Protein AF-X8AHC6-F1 (afdb_monomer_lite)

Organism: NCBI:txid1299334

Foldseek 3Di:
DDPPDDDDDPDDDDDDDQCPLVVPPDPVCSVQDWGWDDDPQATWIDHRNDTHADAQQSPCVVPDPVSGGGDSNPDDD

pLDDT: mean 86.4, std 9.7, range [59.34, 97.75]

Radius of gyration: 16.45 Å; chains: 1; bounding box: 38×22×46 Å

Sequence (77 aa):
MQDHHQIVSVDDHLVEHPRVWQDRLPDKFREQGPRIIEKDGMHLWSYDGQIFPTIGLNAVAGKPPEEWVWTPSAMRI

Structure (mmCIF, N/CA/C/O backbone):
data_AF-X8AHC6-F1
#
_entry.id   AF-X8AHC6-F1
#
loop_
_atom_site.group_PDB
_atom_site.id
_atom_site.type_symbol
_atom_site.label_atom_id
_atom_site.label_alt_id
_atom_site.label_comp_id
_atom_site.label_asym_id
_atom_site.label_entity_id
_atom_site.label_seq_id
_atom_site.pdbx_PDB_ins_code
_atom_site.Cartn_x
_atom_site.Cartn_y
_atom_site.Cartn_z
_atom_site.occupancy
_atom_site.B_iso_or_equiv
_atom_site.auth_seq_id
_atom_site.auth_comp_id
_atom_site.auth_asym_id
_atom_site.auth_atom_id
_atom_site.pdbx_PDB_model_num
ATOM 1 N N . MET A 1 1 ? 18.614 -5.677 -25.560 1.00 76.62 1 MET A N 1
ATOM 2 C CA . MET A 1 1 ? 17.252 -6.069 -25.980 1.00 76.62 1 MET A CA 1
ATOM 3 C C . MET A 1 1 ? 17.012 -5.465 -27.355 1.00 76.62 1 MET A C 1
ATOM 5 O O . MET A 1 1 ? 17.590 -4.420 -27.611 1.00 76.62 1 MET A O 1
ATOM 9 N N . GLN A 1 2 ? 16.298 -6.140 -28.254 1.00 92.62 2 GLN A N 1
ATOM 10 C CA . GLN A 1 2 ? 16.071 -5.639 -29.615 1.00 92.62 2 GLN A CA 1
ATOM 11 C C . GLN A 1 2 ? 14.774 -4.824 -29.663 1.00 92.62 2 GLN A C 1
ATOM 13 O O . GLN A 1 2 ? 13.857 -5.112 -28.898 1.00 92.62 2 GLN A O 1
ATOM 18 N N . ASP A 1 3 ? 14.682 -3.855 -30.574 1.00 89.88 3 ASP A N 1
ATOM 19 C CA . ASP A 1 3 ? 13.547 -2.917 -30.657 1.00 89.88 3 ASP A CA 1
ATOM 20 C C . ASP A 1 3 ? 12.195 -3.597 -30.924 1.00 89.88 3 ASP A C 1
ATOM 22 O O . ASP A 1 3 ? 11.144 -3.052 -30.605 1.00 89.88 3 ASP A O 1
ATOM 26 N N . HIS A 1 4 ? 12.205 -4.804 -31.492 1.00 93.00 4 HIS A N 1
ATOM 27 C CA . HIS A 1 4 ? 10.990 -5.574 -31.762 1.00 93.00 4 HIS A CA 1
ATOM 28 C C . HIS A 1 4 ? 10.554 -6.471 -30.595 1.00 93.00 4 HIS A C 1
ATOM 30 O O . HIS A 1 4 ? 9.530 -7.145 -30.692 1.00 93.00 4 HIS A O 1
ATOM 36 N N . HIS A 1 5 ? 11.324 -6.536 -29.507 1.00 95.06 5 HIS A N 1
ATOM 37 C CA . HIS A 1 5 ? 10.920 -7.305 -28.339 1.00 95.06 5 HIS A CA 1
ATOM 38 C C . HIS A 1 5 ? 9.822 -6.560 -27.575 1.00 95.06 5 HIS A C 1
ATOM 40 O O . HIS A 1 5 ? 10.035 -5.457 -27.076 1.00 95.06 5 HIS A O 1
ATOM 46 N N . GLN A 1 6 ? 8.667 -7.203 -27.421 1.00 93.81 6 GLN A N 1
ATOM 47 C CA . GLN A 1 6 ? 7.620 -6.766 -26.503 1.00 93.81 6 GLN A CA 1
ATOM 48 C C . GLN A 1 6 ? 7.786 -7.504 -25.173 1.00 93.81 6 GLN A C 1
ATOM 50 O O . GLN A 1 6 ? 7.864 -8.732 -25.153 1.00 93.81 6 GLN A O 1
ATOM 55 N N . ILE A 1 7 ? 7.857 -6.759 -24.069 1.00 90.88 7 ILE A N 1
ATOM 56 C CA . ILE A 1 7 ? 7.828 -7.328 -22.717 1.00 90.88 7 ILE A CA 1
ATOM 57 C C . ILE A 1 7 ? 6.410 -7.207 -22.177 1.00 90.88 7 ILE A C 1
ATOM 59 O O . ILE A 1 7 ? 5.777 -6.161 -22.305 1.00 90.88 7 ILE A O 1
ATOM 63 N N . VAL A 1 8 ? 5.949 -8.272 -21.532 1.00 93.19 8 VAL A N 1
ATOM 64 C CA . VAL A 1 8 ? 4.730 -8.278 -20.728 1.00 93.19 8 VAL A CA 1
ATOM 65 C C . VAL A 1 8 ? 5.151 -8.356 -19.266 1.00 93.19 8 VAL A C 1
ATOM 67 O O . VAL A 1 8 ? 5.860 -9.291 -18.889 1.00 93.19 8 VAL A O 1
ATOM 70 N N . SER A 1 9 ? 4.737 -7.377 -18.458 1.00 91.12 9 SER A N 1
ATOM 71 C CA . SER A 1 9 ? 4.835 -7.501 -17.003 1.00 91.12 9 SER A CA 1
ATOM 72 C C . SER A 1 9 ? 3.822 -8.542 -16.543 1.00 91.12 9 SER A C 1
ATOM 74 O O . SER A 1 9 ? 2.658 -8.503 -16.944 1.00 91.12 9 SER A O 1
ATOM 76 N N . VAL A 1 10 ? 4.279 -9.510 -15.756 1.00 95.88 10 VAL A N 1
ATOM 77 C CA . VAL A 1 10 ? 3.425 -10.579 -15.216 1.00 95.88 10 VAL A CA 1
ATOM 78 C C . VAL A 1 10 ? 2.999 -10.310 -13.775 1.00 95.88 10 VAL A C 1
ATOM 80 O O . VAL A 1 10 ? 2.197 -11.071 -13.243 1.00 95.88 10 VAL A O 1
ATOM 83 N N . ASP A 1 11 ? 3.537 -9.257 -13.157 1.00 93.12 11 ASP A N 1
ATOM 84 C CA . ASP A 1 11 ? 3.324 -8.941 -11.748 1.00 93.12 11 ASP A CA 1
ATOM 85 C C . ASP A 1 11 ? 3.452 -7.429 -11.512 1.00 93.12 11 ASP A C 1
ATOM 87 O O . ASP A 1 11 ? 4.519 -6.914 -11.176 1.00 93.12 11 ASP A O 1
ATOM 91 N N . ASP A 1 12 ? 2.359 -6.707 -11.761 1.00 89.69 12 ASP A N 1
ATOM 92 C CA . ASP A 1 12 ? 2.252 -5.282 -11.459 1.00 89.69 12 ASP A CA 1
ATOM 93 C C . ASP A 1 12 ? 1.369 -5.079 -10.224 1.00 89.69 12 ASP A C 1
ATOM 95 O O . ASP A 1 12 ? 0.284 -5.654 -10.098 1.00 89.69 12 ASP A O 1
ATOM 99 N N . HIS A 1 13 ? 1.806 -4.184 -9.342 1.00 88.75 13 HIS A N 1
ATOM 100 C CA . HIS A 1 13 ? 1.050 -3.744 -8.177 1.00 88.75 13 HIS A CA 1
ATOM 101 C C . HIS A 1 13 ? 0.754 -2.249 -8.274 1.00 88.75 13 HIS A C 1
ATOM 103 O O . HIS A 1 13 ? 1.529 -1.477 -8.841 1.00 88.75 13 HIS A O 1
ATOM 109 N N . LEU A 1 14 ? -0.357 -1.828 -7.675 1.00 86.75 14 LEU A N 1
ATOM 110 C CA . LEU A 1 14 ? -0.681 -0.419 -7.477 1.00 86.75 14 LEU A CA 1
ATOM 111 C C . LEU A 1 14 ? -0.828 -0.130 -5.987 1.00 86.75 14 LEU A C 1
ATOM 113 O O . LEU A 1 14 ? -1.193 -1.016 -5.219 1.00 86.75 14 LEU A O 1
ATOM 117 N N . VAL A 1 15 ? -0.563 1.115 -5.600 1.00 85.44 15 VAL A N 1
ATOM 118 C CA . VAL A 1 15 ? -0.886 1.626 -4.265 1.00 85.44 15 VAL A CA 1
ATOM 119 C C . VAL A 1 15 ? -2.244 2.307 -4.344 1.00 85.44 15 VAL A C 1
ATOM 121 O O . VAL A 1 15 ? -2.421 3.277 -5.082 1.00 85.44 15 VAL A O 1
ATOM 124 N N . GLU A 1 16 ? -3.223 1.784 -3.616 1.00 88.38 16 GLU A N 1
ATOM 125 C CA . GLU A 1 16 ? -4.561 2.352 -3.586 1.00 88.38 16 GLU A CA 1
ATOM 126 C C . GLU A 1 16 ? -4.678 3.629 -2.737 1.00 88.38 16 GLU A C 1
ATOM 128 O O . GLU A 1 16 ? -3.862 3.926 -1.867 1.00 88.38 16 GLU A O 1
ATOM 133 N N . HIS A 1 17 ? -5.758 4.382 -2.962 1.00 89.12 17 HIS A N 1
ATOM 134 C CA . HIS A 1 17 ? -6.123 5.519 -2.119 1.00 89.12 17 HIS A CA 1
ATOM 135 C C . HIS A 1 17 ? -6.322 5.089 -0.644 1.00 89.12 17 HIS A C 1
ATOM 137 O O . HIS A 1 17 ? -6.970 4.066 -0.396 1.00 89.12 17 HIS A O 1
ATOM 143 N N . PRO A 1 18 ? -5.893 5.895 0.352 1.00 89.75 18 PRO A N 1
ATOM 144 C CA . PRO A 1 18 ? -5.855 5.517 1.773 1.00 89.75 18 PRO A CA 1
ATOM 145 C C . PRO A 1 18 ? -7.194 5.097 2.394 1.00 89.75 18 PRO A C 1
ATOM 147 O O . PRO A 1 18 ? -7.202 4.487 3.460 1.00 89.75 18 PRO A O 1
ATOM 150 N N . ARG A 1 19 ? -8.329 5.424 1.762 1.00 93.06 19 ARG A N 1
ATOM 151 C CA . ARG A 1 19 ? -9.674 5.104 2.267 1.00 93.06 19 ARG A CA 1
ATOM 152 C C . ARG A 1 19 ? -10.400 3.982 1.530 1.00 93.06 19 ARG A C 1
ATOM 154 O O . ARG A 1 19 ? -11.578 3.772 1.811 1.00 93.06 19 ARG A O 1
ATOM 161 N N . VAL A 1 20 ? -9.756 3.262 0.602 1.00 95.25 20 VAL A N 1
ATOM 162 C CA . VAL A 1 20 ? -10.436 2.204 -0.181 1.00 95.25 20 VAL A CA 1
ATOM 163 C C . VAL A 1 20 ? -11.252 1.272 0.715 1.00 95.25 20 VAL A C 1
ATOM 165 O O . VAL A 1 20 ? -12.419 1.010 0.433 1.00 95.25 20 VAL A O 1
ATOM 168 N N . TRP A 1 21 ? -10.695 0.838 1.840 1.00 95.25 21 TRP A N 1
ATOM 169 C CA . TRP A 1 21 ? -11.374 -0.096 2.735 1.00 95.25 21 TRP A CA 1
ATOM 170 C C . TRP A 1 21 ? -12.430 0.565 3.623 1.00 95.25 21 TRP A C 1
ATOM 172 O O . TRP A 1 21 ? -13.467 -0.040 3.888 1.00 95.25 21 TRP A O 1
ATOM 182 N N . GLN A 1 22 ? -12.234 1.822 4.016 1.00 94.81 22 GLN A N 1
ATOM 183 C CA . GLN A 1 22 ? -13.220 2.583 4.791 1.00 94.81 22 GLN A CA 1
ATOM 184 C C . GLN A 1 22 ? -14.458 2.907 3.949 1.00 94.81 22 GLN A C 1
ATOM 186 O O . GLN A 1 22 ? -15.573 2.915 4.471 1.00 94.81 22 GLN A O 1
ATOM 191 N N . ASP A 1 23 ? -14.266 3.117 2.649 1.00 96.00 23 ASP A N 1
ATOM 192 C CA . ASP A 1 23 ? -15.331 3.481 1.722 1.00 96.00 23 ASP A CA 1
ATOM 193 C C . ASP A 1 23 ? -16.071 2.249 1.167 1.00 96.00 23 ASP A C 1
ATOM 195 O O . ASP A 1 23 ? -17.237 2.355 0.785 1.00 96.00 23 ASP A O 1
ATOM 199 N N . ARG A 1 24 ? -15.417 1.077 1.097 1.00 96.31 24 ARG A N 1
ATOM 200 C CA . ARG A 1 24 ? -15.954 -0.106 0.394 1.00 96.31 24 ARG A CA 1
ATOM 201 C C . ARG A 1 24 ? -16.350 -1.276 1.289 1.00 96.31 24 ARG A C 1
ATOM 203 O O . ARG A 1 24 ? -17.174 -2.082 0.860 1.00 96.31 24 ARG A O 1
ATOM 210 N N . LEU A 1 25 ? -15.799 -1.405 2.499 1.00 97.06 25 LEU A N 1
ATOM 211 C CA . LEU A 1 25 ? -16.196 -2.501 3.385 1.00 97.06 25 LEU A CA 1
ATOM 212 C C . LEU A 1 25 ? -17.589 -2.262 3.990 1.00 97.06 25 LEU A C 1
ATOM 214 O O . LEU A 1 25 ? -17.927 -1.124 4.336 1.00 97.06 25 LEU A O 1
ATOM 218 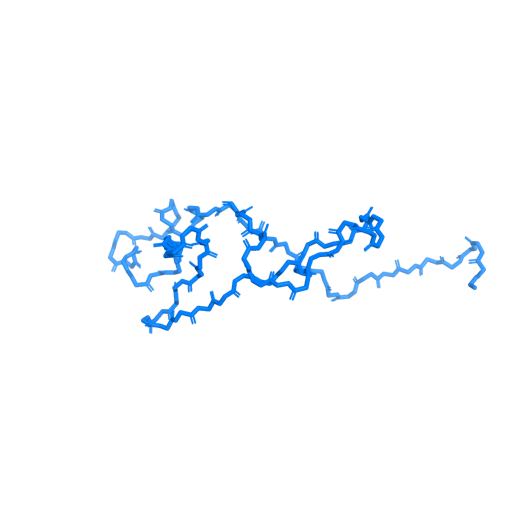N N . PRO A 1 26 ? -18.382 -3.335 4.189 1.00 97.75 26 PRO A N 1
ATOM 219 C CA . PRO A 1 26 ? -19.573 -3.277 5.026 1.00 97.75 26 PRO A CA 1
ATOM 220 C C . PRO A 1 26 ? -19.239 -2.774 6.433 1.00 97.75 26 PRO A C 1
ATOM 222 O O . PRO A 1 26 ? -18.193 -3.120 6.982 1.00 97.75 26 PRO A O 1
ATOM 225 N N . ASP A 1 27 ? -20.163 -2.033 7.043 1.00 96.62 27 ASP A N 1
ATOM 226 C CA . ASP A 1 27 ? -19.998 -1.351 8.334 1.00 96.62 27 ASP A CA 1
ATOM 227 C C . ASP A 1 27 ? -19.382 -2.245 9.416 1.00 96.62 27 ASP A C 1
ATOM 229 O O . ASP A 1 27 ? -18.408 -1.861 10.057 1.00 96.62 27 ASP A O 1
ATOM 233 N N . LYS A 1 28 ? -19.876 -3.484 9.538 1.00 96.88 28 LYS A N 1
ATOM 234 C CA . LYS A 1 28 ? -19.402 -4.472 10.522 1.00 96.88 28 LYS A CA 1
ATOM 235 C C . LYS A 1 28 ? -17.926 -4.876 10.388 1.00 96.88 28 LYS A C 1
ATOM 237 O O . LYS A 1 28 ? -17.393 -5.479 11.311 1.00 96.88 28 LYS A O 1
ATOM 242 N N . PHE A 1 29 ? -17.281 -4.594 9.255 1.00 95.44 29 PHE A N 1
ATOM 243 C CA . PHE A 1 29 ? -15.885 -4.949 8.988 1.00 95.44 29 PHE A CA 1
ATOM 244 C C . PHE A 1 29 ? -14.957 -3.739 8.856 1.00 95.44 29 PHE A C 1
ATOM 246 O O . PHE A 1 29 ? -13.744 -3.926 8.816 1.00 95.44 29 PHE A O 1
ATOM 253 N N . ARG A 1 30 ? -15.476 -2.504 8.807 1.00 93.75 30 ARG A N 1
ATOM 254 C CA . ARG A 1 30 ? -14.648 -1.304 8.574 1.00 93.75 30 ARG A CA 1
ATOM 255 C C . ARG A 1 30 ? -13.526 -1.131 9.596 1.00 93.75 30 ARG A C 1
ATOM 257 O O . ARG A 1 30 ? -12.445 -0.680 9.233 1.00 93.75 30 ARG A O 1
ATOM 264 N N . GLU A 1 31 ? -13.774 -1.492 10.853 1.00 91.69 31 GLU A N 1
ATOM 265 C CA . GLU A 1 31 ? -12.784 -1.366 11.932 1.00 91.69 31 GLU A CA 1
ATOM 266 C C . GLU A 1 31 ? -11.698 -2.450 11.896 1.00 91.69 31 GLU A C 1
ATOM 268 O O . GLU A 1 31 ? -10.592 -2.216 12.386 1.00 91.69 31 GLU A O 1
ATOM 273 N N . GLN A 1 32 ? -12.010 -3.612 11.317 1.00 92.81 32 GLN A N 1
ATOM 274 C CA . GLN A 1 32 ? -11.098 -4.756 11.181 1.00 92.81 32 GLN A CA 1
ATOM 275 C C . GLN A 1 32 ? -10.317 -4.716 9.862 1.00 92.81 32 GLN A C 1
ATOM 277 O O . GLN A 1 32 ? -9.271 -5.347 9.735 1.00 92.81 32 GLN A O 1
ATOM 282 N N . GLY A 1 33 ? -10.838 -3.992 8.870 1.00 94.12 33 GLY A N 1
ATOM 283 C CA . GLY A 1 33 ? -10.214 -3.852 7.566 1.00 94.12 33 GLY A CA 1
ATOM 284 C C . GLY A 1 33 ? -8.912 -3.048 7.598 1.00 94.12 33 GLY A C 1
ATOM 285 O O . GLY A 1 33 ? -8.637 -2.329 8.566 1.00 94.12 33 GLY A O 1
ATOM 286 N N . PRO A 1 34 ? -8.128 -3.124 6.511 1.00 95.12 34 PRO A N 1
ATOM 287 C CA . PRO A 1 34 ? -6.911 -2.344 6.383 1.00 95.12 34 PRO A CA 1
ATOM 288 C C . PRO A 1 34 ? -7.151 -0.846 6.527 1.00 95.12 34 PRO A C 1
ATOM 290 O O . PRO A 1 34 ? -8.147 -0.312 6.031 1.00 95.12 34 PRO A O 1
ATOM 293 N N . ARG A 1 35 ? -6.209 -0.142 7.150 1.00 93.62 35 ARG A N 1
ATOM 294 C CA . ARG A 1 35 ? -6.250 1.322 7.223 1.00 93.62 35 ARG A CA 1
ATOM 295 C C . ARG A 1 35 ? -4.864 1.927 7.307 1.00 93.62 35 ARG A C 1
ATOM 297 O O . ARG A 1 35 ? -3.955 1.321 7.871 1.00 93.62 35 ARG A O 1
ATOM 304 N N . ILE A 1 36 ? -4.752 3.162 6.840 1.00 92.44 36 ILE A N 1
ATOM 305 C CA . ILE A 1 36 ? -3.611 4.009 7.163 1.00 92.44 36 ILE A CA 1
ATOM 306 C C . ILE A 1 36 ? -3.777 4.563 8.577 1.00 92.44 36 ILE A C 1
ATOM 308 O O . ILE A 1 36 ? -4.852 5.029 8.958 1.00 92.44 36 ILE A O 1
ATOM 312 N N . ILE A 1 37 ? -2.697 4.514 9.348 1.00 91.50 37 ILE A N 1
ATOM 313 C CA . ILE A 1 37 ? -2.537 5.251 10.597 1.00 91.50 37 ILE A CA 1
ATOM 314 C C . ILE A 1 37 ? -1.359 6.212 10.462 1.00 91.50 37 ILE A C 1
ATOM 316 O O . ILE A 1 37 ? -0.392 5.927 9.753 1.00 91.50 37 ILE A O 1
ATOM 320 N N . GLU A 1 38 ? -1.422 7.331 11.173 1.00 90.31 38 GLU A N 1
ATOM 321 C CA . GLU A 1 38 ? -0.307 8.267 11.267 1.00 90.31 38 GLU A CA 1
ATOM 322 C C . GLU A 1 38 ? 0.427 8.067 12.594 1.00 90.31 38 GLU A C 1
ATOM 324 O O . GLU A 1 38 ? -0.187 8.041 13.663 1.00 90.31 38 GLU A O 1
ATOM 329 N N . LYS A 1 39 ? 1.749 7.906 12.529 1.00 87.88 39 LYS A N 1
ATOM 330 C CA . LYS A 1 39 ? 2.609 7.807 13.711 1.00 87.88 39 LYS A CA 1
ATOM 331 C C . LYS A 1 39 ? 3.961 8.440 13.415 1.00 87.88 39 LYS A C 1
ATOM 333 O O . LYS A 1 39 ? 4.558 8.143 12.386 1.00 87.88 39 LYS A O 1
ATOM 338 N N . ASP A 1 40 ? 4.433 9.305 14.311 1.00 87.19 40 ASP A N 1
ATOM 339 C CA . ASP A 1 40 ? 5.734 9.983 14.197 1.00 87.19 40 ASP A CA 1
ATOM 340 C C . ASP A 1 40 ? 5.927 10.702 12.838 1.00 87.19 40 ASP A C 1
ATOM 342 O O . ASP A 1 40 ? 7.023 10.745 12.285 1.00 87.19 40 ASP A O 1
ATOM 346 N N . GLY A 1 41 ? 4.836 11.245 12.274 1.00 83.75 41 GLY A N 1
ATOM 347 C CA . GLY A 1 41 ? 4.817 11.935 10.976 1.00 83.75 41 GLY A CA 1
ATOM 348 C C . GLY A 1 41 ? 4.849 11.024 9.739 1.00 83.75 41 GLY A C 1
ATOM 349 O O . GLY A 1 41 ? 5.056 11.522 8.629 1.00 83.75 41 GLY A O 1
ATOM 350 N N . MET A 1 42 ? 4.661 9.711 9.915 1.00 83.50 42 MET A N 1
ATOM 351 C CA . MET A 1 42 ? 4.672 8.699 8.852 1.00 83.50 42 MET A CA 1
ATOM 352 C C . MET A 1 42 ? 3.287 8.074 8.644 1.00 83.50 42 MET A C 1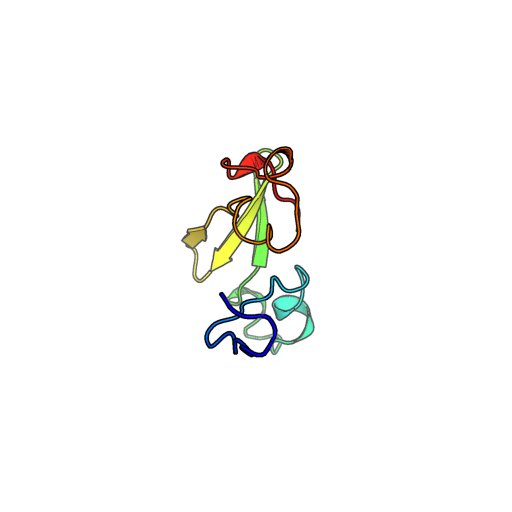
ATOM 354 O O . MET A 1 42 ? 2.564 7.837 9.612 1.00 83.50 42 MET A O 1
ATOM 358 N N . HIS A 1 43 ? 2.959 7.735 7.392 1.00 87.94 43 HIS A N 1
ATOM 359 C CA . HIS A 1 43 ? 1.786 6.924 7.044 1.00 87.94 43 HIS A CA 1
ATOM 360 C C . HIS A 1 43 ? 2.156 5.435 7.079 1.00 87.94 43 HIS A C 1
ATOM 362 O O . HIS A 1 43 ? 3.007 4.970 6.314 1.00 87.94 43 HIS A O 1
ATOM 368 N N . LEU A 1 44 ? 1.511 4.687 7.971 1.00 88.81 44 LEU A N 1
ATOM 369 C CA . LEU A 1 44 ? 1.740 3.260 8.187 1.00 88.81 44 LEU A CA 1
ATOM 370 C C . LEU A 1 44 ? 0.463 2.482 7.904 1.00 88.81 44 LEU A C 1
ATOM 372 O O . LEU A 1 44 ? -0.630 2.934 8.245 1.00 88.81 44 LEU A O 1
ATOM 376 N N . TRP A 1 45 ? 0.599 1.284 7.355 1.00 90.94 45 TRP A N 1
ATOM 377 C CA . TRP A 1 45 ? -0.537 0.390 7.208 1.00 90.94 45 TRP A CA 1
ATOM 378 C C . TRP A 1 45 ? -0.792 -0.389 8.495 1.00 90.94 45 TRP A C 1
ATOM 380 O O . TRP A 1 45 ? 0.130 -0.923 9.110 1.00 90.94 45 TRP A O 1
ATOM 390 N N . SER A 1 46 ? -2.060 -0.482 8.885 1.00 93.12 46 SER A N 1
ATOM 391 C CA . SER A 1 46 ? -2.535 -1.380 9.928 1.00 93.12 46 SER A CA 1
ATOM 392 C C . SER A 1 46 ? -3.412 -2.463 9.310 1.00 93.12 46 SER A C 1
ATOM 394 O O . SER A 1 46 ? -4.414 -2.150 8.663 1.00 93.12 46 SER A O 1
ATOM 396 N N . TYR A 1 47 ? -3.039 -3.721 9.536 1.00 91.88 47 TYR A N 1
ATOM 397 C CA . TYR A 1 47 ? -3.784 -4.910 9.124 1.00 91.88 47 TYR A CA 1
ATOM 398 C C . TYR A 1 47 ? -3.889 -5.845 10.323 1.00 91.88 47 TYR A C 1
ATOM 400 O O . TYR A 1 47 ? -2.862 -6.184 10.900 1.00 91.88 47 TYR A O 1
ATOM 408 N N . ASP A 1 48 ? -5.099 -6.246 10.711 1.00 89.81 48 ASP A N 1
ATOM 409 C CA . ASP A 1 48 ? -5.318 -7.239 11.779 1.00 89.81 48 ASP A CA 1
ATOM 410 C C . ASP A 1 48 ? -4.492 -6.978 13.064 1.00 89.81 48 ASP A C 1
ATOM 412 O O . ASP A 1 48 ? -3.834 -7.849 13.629 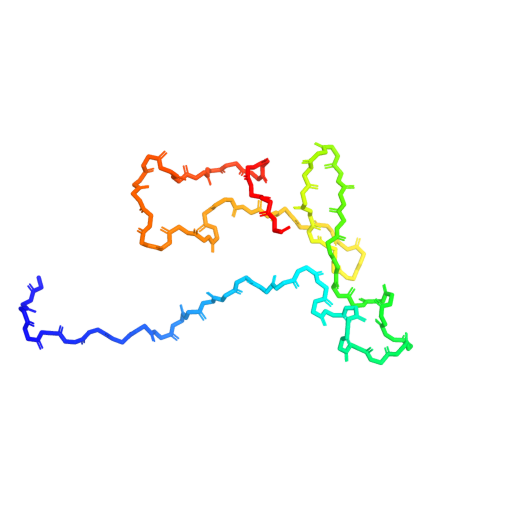1.00 89.81 48 ASP A O 1
ATOM 416 N N . GLY A 1 49 ? -4.432 -5.709 13.488 1.00 87.50 49 GLY A N 1
ATOM 417 C CA . GLY A 1 49 ? -3.666 -5.273 14.665 1.00 87.50 49 GLY A CA 1
ATOM 418 C C . GLY A 1 49 ? -2.143 -5.191 14.480 1.00 87.50 49 GLY A C 1
ATOM 419 O O . GLY A 1 49 ? -1.452 -4.686 15.365 1.00 87.50 49 GLY A O 1
ATOM 420 N N . GLN A 1 50 ? -1.607 -5.617 13.339 1.00 92.44 50 GLN A N 1
ATOM 421 C CA . GLN A 1 50 ? -0.199 -5.481 12.977 1.00 92.44 50 GLN A CA 1
ATOM 422 C C . GLN A 1 50 ? 0.062 -4.172 12.225 1.00 92.44 50 GLN A C 1
ATOM 424 O O . GLN A 1 50 ? -0.806 -3.668 11.510 1.00 92.44 50 GLN A O 1
ATOM 429 N N . ILE A 1 51 ? 1.267 -3.616 12.395 1.00 91.75 51 ILE A N 1
ATOM 430 C CA . ILE A 1 51 ? 1.700 -2.360 11.770 1.00 91.75 51 ILE A CA 1
ATOM 431 C C . ILE A 1 51 ? 2.808 -2.641 10.763 1.00 91.75 51 ILE A C 1
ATOM 433 O O . ILE A 1 51 ? 3.823 -3.246 11.109 1.00 91.75 51 ILE A O 1
ATOM 437 N N . PHE A 1 52 ? 2.631 -2.144 9.544 1.00 88.69 52 PHE A N 1
ATOM 438 C CA . PHE A 1 52 ? 3.556 -2.327 8.439 1.00 88.69 52 PHE A CA 1
ATOM 439 C C . PHE A 1 52 ? 4.038 -0.969 7.918 1.00 88.69 52 PHE A C 1
ATOM 441 O O . PHE A 1 52 ? 3.220 -0.083 7.645 1.00 88.69 52 PHE A O 1
ATOM 448 N N . PRO A 1 53 ? 5.361 -0.777 7.787 1.00 85.56 53 PRO A N 1
ATOM 449 C CA . PRO A 1 53 ? 5.912 0.446 7.230 1.00 85.56 53 PRO A CA 1
ATOM 450 C C . PRO A 1 53 ? 5.678 0.522 5.720 1.00 85.56 53 PRO A C 1
ATOM 452 O O . PRO A 1 53 ? 5.811 -0.471 5.006 1.00 85.56 53 PRO A O 1
ATOM 455 N N . THR A 1 54 ? 5.412 1.727 5.225 1.00 77.88 54 THR A N 1
ATOM 456 C CA . THR A 1 54 ? 5.402 2.008 3.787 1.00 77.88 54 THR A CA 1
ATOM 457 C C . THR A 1 54 ? 6.833 2.288 3.336 1.00 77.88 54 THR A C 1
ATOM 459 O O . THR A 1 54 ? 7.439 3.235 3.819 1.00 77.88 54 THR A O 1
ATOM 462 N N . ILE A 1 55 ? 7.403 1.480 2.438 1.00 73.06 55 ILE A N 1
ATOM 463 C CA . ILE A 1 55 ? 8.779 1.672 1.949 1.00 73.06 55 ILE A CA 1
ATOM 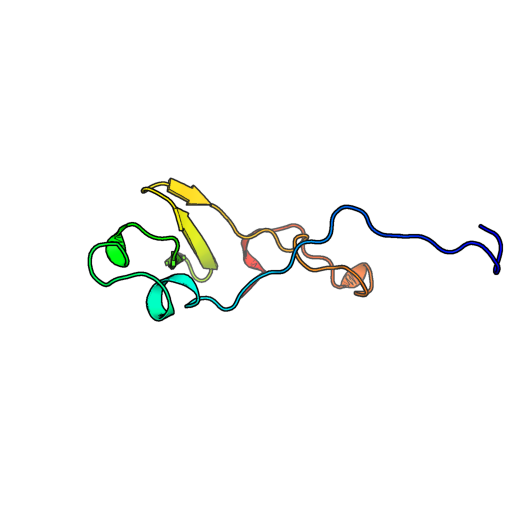464 C C . ILE A 1 55 ? 8.745 2.491 0.654 1.00 73.06 55 ILE A C 1
ATOM 466 O O . ILE A 1 55 ? 7.966 2.199 -0.250 1.00 73.06 55 ILE A O 1
ATOM 470 N N . GLY A 1 56 ? 9.613 3.502 0.541 1.00 68.19 56 GLY A N 1
ATOM 471 C CA . GLY A 1 56 ? 9.641 4.425 -0.602 1.00 68.19 56 GLY A CA 1
ATOM 472 C C . GL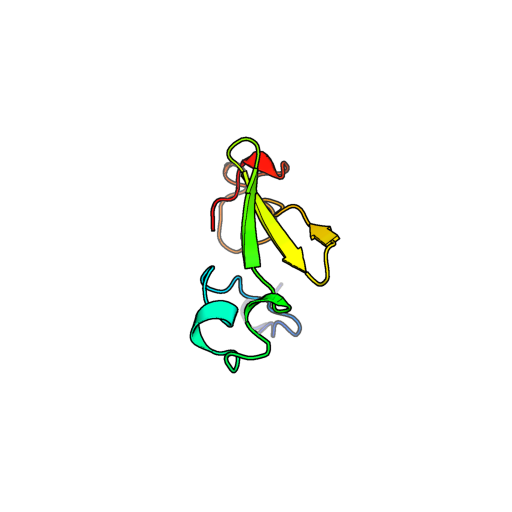Y A 1 56 ? 9.937 3.790 -1.967 1.00 68.19 56 GLY A C 1
ATOM 473 O O . GLY A 1 56 ? 9.632 4.393 -2.991 1.00 68.19 56 GLY A O 1
ATOM 474 N N . LEU A 1 57 ? 10.451 2.558 -1.999 1.00 75.56 57 LEU A N 1
ATOM 475 C CA . LEU A 1 57 ? 10.684 1.789 -3.228 1.00 75.56 57 LEU A CA 1
ATOM 476 C C . LEU A 1 57 ? 9.411 1.166 -3.815 1.00 75.56 57 LEU A C 1
ATOM 478 O O . LEU A 1 57 ? 9.445 0.669 -4.937 1.00 75.56 57 LEU A O 1
ATOM 482 N N . ASN A 1 58 ? 8.287 1.208 -3.095 1.00 72.62 58 ASN A N 1
ATOM 483 C CA . ASN A 1 58 ? 7.038 0.581 -3.531 1.00 72.62 58 ASN A CA 1
ATOM 484 C C . ASN A 1 58 ? 6.403 1.274 -4.756 1.00 72.62 58 ASN A C 1
ATOM 486 O O . ASN A 1 58 ? 5.497 0.711 -5.362 1.00 72.62 58 ASN A O 1
ATOM 490 N N . ALA A 1 59 ? 6.855 2.481 -5.129 1.00 77.69 59 ALA A N 1
ATOM 491 C CA . ALA A 1 59 ? 6.313 3.243 -6.260 1.00 77.69 59 ALA A CA 1
ATOM 492 C C . ALA A 1 59 ? 7.381 4.101 -6.972 1.00 77.69 59 ALA A C 1
ATOM 494 O O . ALA A 1 59 ? 7.269 5.327 -7.047 1.00 77.69 59 ALA A O 1
ATOM 495 N N . VAL A 1 60 ? 8.436 3.459 -7.489 1.00 83.88 60 VAL A N 1
ATOM 496 C CA . VAL A 1 60 ? 9.540 4.141 -8.205 1.00 83.88 60 VAL A CA 1
ATOM 497 C C . VAL A 1 60 ? 9.639 3.816 -9.698 1.00 83.88 60 VAL A C 1
ATOM 499 O O . VAL A 1 60 ? 10.516 4.338 -10.384 1.00 83.88 60 VAL A O 1
ATOM 502 N N . ALA A 1 61 ? 8.736 2.991 -10.236 1.00 85.38 61 ALA A N 1
ATOM 503 C CA . ALA A 1 61 ? 8.694 2.707 -11.669 1.00 85.38 61 ALA A CA 1
ATOM 504 C C . ALA A 1 61 ? 8.519 4.009 -12.476 1.00 85.38 61 ALA A C 1
ATOM 506 O O . ALA A 1 61 ? 7.624 4.808 -12.207 1.00 85.38 61 ALA A O 1
ATOM 507 N N . GLY A 1 62 ? 9.405 4.241 -13.447 1.00 85.19 62 GLY A N 1
ATOM 508 C CA . GLY A 1 62 ? 9.419 5.464 -14.258 1.00 85.19 62 GLY A CA 1
ATOM 509 C C . GLY A 1 62 ? 10.040 6.696 -13.584 1.00 85.19 62 GLY A C 1
ATOM 510 O O . GLY A 1 62 ? 10.180 7.720 -14.250 1.00 85.19 62 GLY A O 1
ATOM 511 N N . LYS A 1 63 ? 10.447 6.617 -12.308 1.00 84.94 63 LYS A N 1
ATOM 512 C CA . LYS A 1 63 ? 11.178 7.692 -11.619 1.00 84.94 63 LYS A CA 1
ATOM 513 C C . LYS A 1 63 ? 12.687 7.577 -11.839 1.00 84.94 63 LYS A C 1
ATOM 515 O O . LYS A 1 63 ? 13.208 6.456 -11.878 1.00 84.94 63 LYS A O 1
ATOM 520 N N . PRO A 1 64 ? 13.405 8.707 -11.932 1.00 89.62 64 PRO A N 1
ATOM 521 C CA . PRO A 1 64 ? 14.853 8.680 -12.043 1.00 89.62 64 PRO A CA 1
ATOM 522 C C . PRO A 1 64 ? 15.478 8.216 -10.702 1.00 89.62 64 PRO A C 1
ATOM 524 O O . PRO A 1 64 ? 14.865 8.415 -9.646 1.00 89.62 64 PRO A O 1
ATOM 527 N N . PRO A 1 65 ? 16.649 7.546 -10.708 1.00 87.75 65 PRO A N 1
ATOM 528 C CA . PRO A 1 6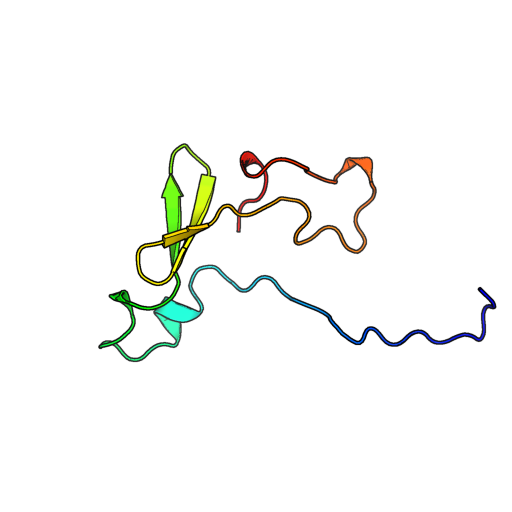5 ? 17.207 6.901 -9.512 1.00 87.75 65 PRO A CA 1
ATOM 529 C C . PRO A 1 65 ? 17.456 7.834 -8.323 1.00 87.75 65 PRO A C 1
ATOM 531 O O . PRO A 1 65 ? 17.439 7.393 -7.177 1.00 87.75 65 PRO A O 1
ATOM 534 N N . GLU A 1 66 ? 17.674 9.124 -8.574 1.00 87.81 66 GLU A N 1
ATOM 535 C CA . GLU A 1 66 ? 17.932 10.133 -7.544 1.00 87.81 66 GLU A CA 1
ATOM 536 C C . GLU A 1 66 ? 16.677 10.439 -6.709 1.00 87.81 66 GLU A C 1
ATOM 538 O O . GLU A 1 66 ? 16.786 10.934 -5.589 1.00 87.81 66 GLU A O 1
ATOM 543 N N . GLU A 1 67 ? 15.487 10.115 -7.227 1.00 83.19 67 GLU A N 1
ATOM 544 C CA . GLU A 1 67 ? 14.208 10.229 -6.518 1.00 83.19 67 GLU A CA 1
ATOM 545 C C . GLU A 1 67 ? 13.849 8.974 -5.708 1.00 83.19 67 GLU A C 1
ATOM 547 O O . GLU A 1 67 ? 12.809 8.941 -5.045 1.00 83.19 67 GLU A O 1
ATOM 552 N N . TRP A 1 68 ? 14.659 7.915 -5.766 1.00 84.88 68 TRP A N 1
ATOM 553 C CA . TRP A 1 68 ? 14.352 6.679 -5.056 1.00 84.88 68 TRP A CA 1
ATOM 554 C C . TRP A 1 68 ? 14.598 6.852 -3.567 1.00 84.88 68 TRP A C 1
ATOM 556 O O . TRP A 1 68 ? 15.707 7.181 -3.136 1.00 84.88 68 TRP A O 1
ATOM 566 N N . VAL A 1 69 ? 13.571 6.567 -2.765 1.00 74.75 69 VAL A N 1
ATOM 567 C CA . VAL A 1 69 ? 13.700 6.641 -1.315 1.00 74.75 69 VAL A CA 1
ATOM 568 C C . VAL A 1 69 ? 13.739 5.260 -0.683 1.00 74.75 69 VAL A C 1
ATOM 570 O O . VAL A 1 69 ? 12.820 4.456 -0.809 1.00 74.75 69 VAL A O 1
ATOM 573 N N . TRP A 1 70 ? 14.824 5.017 0.044 1.00 71.31 70 TRP A N 1
ATOM 574 C CA . TRP A 1 70 ? 15.143 3.741 0.683 1.00 71.31 70 TRP A CA 1
ATOM 575 C C . TRP A 1 70 ? 14.576 3.613 2.098 1.00 71.31 70 TRP A C 1
ATOM 577 O O . TRP A 1 70 ? 14.597 2.529 2.678 1.00 71.31 70 TRP A O 1
ATOM 587 N N . THR A 1 71 ? 14.090 4.712 2.677 1.00 65.81 71 THR A N 1
ATOM 588 C CA . THR A 1 71 ? 13.605 4.749 4.056 1.00 65.81 71 THR A CA 1
ATOM 589 C C . THR A 1 71 ? 12.075 4.746 4.117 1.00 65.81 71 THR A C 1
ATOM 591 O O . THR A 1 71 ? 11.418 5.314 3.239 1.00 65.81 71 THR A O 1
ATOM 594 N N . PRO A 1 72 ? 11.479 4.161 5.173 1.00 60.88 72 PRO A N 1
ATOM 595 C CA . PRO A 1 72 ? 10.029 4.185 5.364 1.00 60.88 72 PRO A CA 1
ATOM 596 C C . PRO A 1 72 ? 9.419 5.581 5.548 1.00 60.88 72 PRO A C 1
ATOM 598 O O . PRO A 1 72 ? 8.241 5.808 5.301 1.00 60.88 72 PRO A O 1
ATOM 601 N N . SER A 1 73 ? 10.225 6.534 6.006 1.00 61.12 73 SER A N 1
ATOM 602 C CA . SER A 1 73 ? 9.782 7.862 6.432 1.00 61.12 73 SER A CA 1
ATOM 603 C C . SER A 1 73 ? 9.444 8.826 5.292 1.00 61.12 73 SER A C 1
ATOM 605 O O . SER A 1 73 ? 8.995 9.938 5.558 1.00 61.12 73 SER A O 1
ATOM 607 N N . ALA A 1 74 ? 9.659 8.440 4.034 1.00 59.34 74 ALA A N 1
ATOM 608 C CA . ALA A 1 74 ? 9.560 9.368 2.911 1.00 59.34 74 ALA A CA 1
ATOM 609 C C . ALA A 1 74 ? 8.315 9.211 2.035 1.00 59.34 74 ALA A C 1
ATOM 611 O O . ALA A 1 74 ? 8.015 10.117 1.259 1.00 59.34 74 ALA A O 1
ATOM 612 N N . MET A 1 75 ? 7.585 8.097 2.138 1.00 65.31 75 MET A N 1
ATOM 613 C CA . MET A 1 75 ? 6.378 7.890 1.339 1.00 65.31 75 MET A CA 1
ATOM 614 C C . MET A 1 75 ? 5.141 8.339 2.118 1.00 65.31 75 MET A C 1
ATOM 616 O O . MET A 1 75 ? 4.806 7.778 3.160 1.00 65.31 75 MET A O 1
ATOM 620 N N . ARG A 1 76 ? 4.455 9.356 1.589 1.00 67.12 76 ARG A N 1
ATOM 621 C CA . ARG A 1 76 ? 3.108 9.750 2.012 1.00 67.12 76 ARG A CA 1
ATOM 622 C C . ARG A 1 76 ? 2.124 9.278 0.952 1.00 67.12 76 ARG A C 1
ATOM 624 O O . ARG A 1 76 ? 2.295 9.609 -0.219 1.00 67.12 76 ARG A O 1
ATOM 631 N N . ILE A 1 77 ? 1.154 8.484 1.387 1.00 65.62 77 ILE A N 1
ATOM 632 C CA . ILE A 1 77 ? 0.019 8.011 0.583 1.00 65.62 77 ILE A CA 1
ATOM 633 C C . ILE A 1 77 ? -1.134 8.995 0.738 1.00 65.62 77 ILE A C 1
ATOM 635 O O . ILE A 1 77 ? -1.347 9.412 1.903 1.00 65.62 77 ILE A O 1
#

Secondary structure (DSSP, 8-state):
--TTPPP--S----PPPTTHHHHHS-GGGTTTS-EEEEETTEEEEEETTEEEEPPGGGG-TTS-GGG---SGGG---